Protein AF-A0A7V6T9X8-F1 (afdb_monomer)

Foldseek 3Di:
DVVVVVVVVVVVVVLVVVCVVQQDWDWDQDPPPGIDIGGPSCVVVVVVVVVVVVVVVVVVVVVVVVVVVVVVVVVVVVVVVVVVVVVVVVVVVVVVVVVVVVVVVVPDPPPPDD

Radius of gyration: 38.1 Å; Cα contacts (8 Å, |Δi|>4): 33; chains: 1; bounding box: 74×23×114 Å

Sequence (114 aa):
MQLYLIGGLIFSFLVAIFALWNSTEIIIRFPFLGEFTTSQALVIIGSATLGALITMIFSLIKNFKLNFQIKKQTKTIRDYEQIIDKMKKQIEEKEMEEKNSQTQSIEVPADPLQ

Solvent-accessible surface area (backbone atoms only — not comparable to full-atom values): 6464 Å² total; per-residue (Å²): 113,66,68,58,53,55,50,49,49,55,50,51,51,52,52,50,53,52,37,62,76,30,48,58,73,39,80,46,77,41,98,88,80,48,76,46,78,43,35,49,35,56,53,54,51,50,53,51,51,50,51,52,51,51,52,48,52,54,47,52,55,52,50,52,53,49,53,51,49,50,53,54,50,54,51,52,51,54,55,49,52,52,50,52,55,53,52,51,51,55,49,54,51,50,55,50,51,54,52,54,58,54,57,63,70,68,67,67,79,82,74,89,75,129

Structure (mmCIF, N/CA/C/O backbone):
data_AF-A0A7V6T9X8-F1
#
_entry.id   AF-A0A7V6T9X8-F1
#
loop_
_atom_site.group_PDB
_atom_site.id
_atom_site.type_symbol
_atom_site.label_atom_id
_atom_site.label_alt_id
_atom_site.label_comp_id
_atom_site.label_asym_id
_atom_site.label_entity_id
_atom_site.label_seq_id
_atom_site.pdbx_PDB_ins_code
_atom_site.Cartn_x
_atom_site.Cartn_y
_atom_site.Cartn_z
_atom_site.occupancy
_atom_site.B_iso_or_equiv
_atom_site.auth_seq_id
_atom_site.auth_comp_id
_atom_site.auth_asym_id
_atom_site.auth_atom_id
_atom_site.pdbx_PDB_model_num
ATOM 1 N N . MET A 1 1 ? 17.916 10.384 12.816 1.00 74.06 1 MET A N 1
ATOM 2 C CA . MET A 1 1 ? 17.385 11.190 11.691 1.00 74.06 1 MET A CA 1
ATOM 3 C C . MET A 1 1 ? 18.367 11.283 10.527 1.00 74.06 1 MET A C 1
ATOM 5 O O . MET A 1 1 ? 18.012 10.844 9.446 1.00 74.06 1 MET A O 1
ATOM 9 N N . GLN A 1 2 ? 19.606 11.748 10.726 1.00 89.12 2 GLN A N 1
ATOM 10 C CA . GLN A 1 2 ? 20.592 11.860 9.634 1.00 89.12 2 GLN A CA 1
ATOM 11 C C . GLN A 1 2 ? 20.951 10.512 8.985 1.00 89.12 2 GLN A C 1
ATOM 13 O O . GLN A 1 2 ? 20.959 10.423 7.768 1.00 89.12 2 GLN A O 1
ATOM 18 N N . LEU A 1 3 ? 21.130 9.435 9.759 1.00 93.19 3 LEU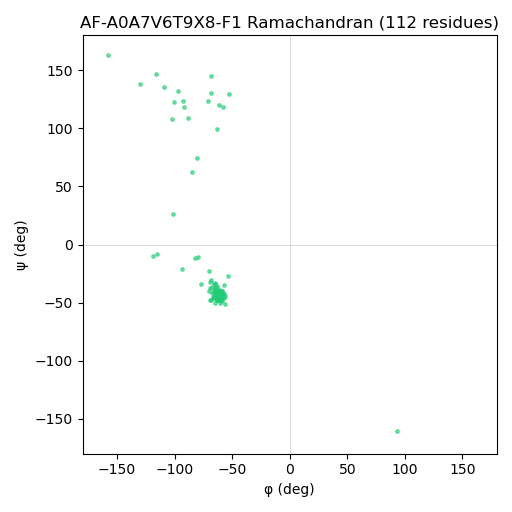 A N 1
ATOM 19 C CA . LEU A 1 3 ? 21.418 8.099 9.208 1.00 93.19 3 LEU A CA 1
ATOM 20 C C . LEU A 1 3 ? 20.359 7.594 8.212 1.00 93.19 3 LEU A C 1
ATOM 22 O O . LEU A 1 3 ? 20.714 6.957 7.228 1.00 93.19 3 LEU A O 1
ATOM 26 N N . TYR A 1 4 ? 19.080 7.923 8.423 1.00 94.12 4 TYR A N 1
ATOM 27 C CA . TYR A 1 4 ? 18.016 7.588 7.472 1.00 94.12 4 TYR A CA 1
ATOM 28 C C . TYR A 1 4 ? 18.136 8.393 6.175 1.00 94.12 4 TYR A C 1
ATOM 30 O O . TYR A 1 4 ? 17.903 7.846 5.103 1.00 94.12 4 TYR A O 1
ATOM 38 N N . LEU A 1 5 ? 18.539 9.667 6.258 1.00 94.94 5 LEU A N 1
ATOM 39 C CA . LEU A 1 5 ? 18.786 10.501 5.078 1.00 94.94 5 LEU A CA 1
ATOM 40 C C . LEU A 1 5 ? 20.008 10.019 4.294 1.00 94.94 5 LEU A C 1
ATOM 42 O O . LEU A 1 5 ? 19.909 9.839 3.085 1.00 94.94 5 LEU A O 1
ATOM 46 N N . ILE A 1 6 ? 21.132 9.757 4.971 1.00 96.50 6 ILE A N 1
ATOM 47 C CA . ILE A 1 6 ? 22.336 9.213 4.328 1.00 96.50 6 ILE A CA 1
ATOM 48 C C . ILE A 1 6 ? 22.027 7.844 3.703 1.00 96.50 6 ILE A C 1
ATOM 50 O O . ILE A 1 6 ? 22.341 7.620 2.536 1.00 96.50 6 ILE A O 1
ATOM 54 N N . GLY A 1 7 ? 21.367 6.945 4.439 1.00 96.69 7 GLY A N 1
ATOM 55 C CA . GLY A 1 7 ? 20.982 5.627 3.928 1.00 96.69 7 GLY A CA 1
ATOM 56 C C . GLY A 1 7 ? 20.023 5.713 2.738 1.00 96.69 7 GLY A C 1
ATOM 57 O O . GLY A 1 7 ? 20.217 5.021 1.742 1.00 96.69 7 GLY A O 1
ATOM 58 N N . GLY A 1 8 ? 19.037 6.611 2.801 1.00 95.88 8 GLY A N 1
ATOM 59 C CA . GLY A 1 8 ? 18.114 6.874 1.697 1.00 95.88 8 GLY A CA 1
ATOM 60 C C . GLY A 1 8 ? 18.812 7.436 0.458 1.00 95.88 8 GLY A C 1
ATOM 61 O O . GLY A 1 8 ? 18.480 7.041 -0.657 1.00 95.88 8 GLY A O 1
ATOM 62 N N . LEU A 1 9 ? 19.816 8.299 0.636 1.00 96.19 9 LEU A N 1
ATOM 63 C CA . LEU A 1 9 ? 20.604 8.845 -0.468 1.00 96.19 9 LEU A CA 1
ATOM 64 C C . LEU A 1 9 ? 21.445 7.761 -1.151 1.00 96.19 9 LEU A C 1
ATOM 66 O O . LEU A 1 9 ? 21.437 7.670 -2.377 1.00 96.19 9 LEU A O 1
ATOM 70 N N . ILE A 1 10 ? 22.110 6.907 -0.368 1.00 97.31 10 ILE A N 1
ATOM 71 C CA . ILE A 1 10 ? 22.863 5.757 -0.891 1.00 97.31 10 ILE A CA 1
ATOM 72 C C . ILE A 1 10 ? 21.922 4.823 -1.658 1.00 97.31 10 ILE A C 1
ATOM 74 O O . ILE A 1 10 ? 22.224 4.428 -2.781 1.00 97.31 10 ILE A O 1
ATOM 78 N N . PHE A 1 11 ? 20.755 4.510 -1.093 1.00 93.88 11 PHE A N 1
ATOM 79 C CA . PHE A 1 11 ? 19.767 3.662 -1.754 1.00 93.88 11 PHE A CA 1
ATOM 80 C C . PHE A 1 11 ? 19.253 4.276 -3.064 1.00 93.88 11 PHE A C 1
ATOM 82 O O . PHE A 1 11 ? 19.221 3.598 -4.088 1.00 93.88 11 PHE A O 1
ATOM 89 N N . SER A 1 12 ? 18.914 5.567 -3.064 1.00 93.94 12 SER A N 1
ATOM 90 C CA . SER A 1 12 ? 18.488 6.293 -4.267 1.00 93.94 12 SER A CA 1
ATOM 91 C C . SER A 1 12 ? 19.569 6.279 -5.355 1.00 93.94 12 SER A C 1
ATOM 93 O O . SER A 1 12 ? 19.277 6.027 -6.524 1.00 93.94 12 SER A O 1
ATOM 95 N N . PHE A 1 13 ? 20.836 6.454 -4.971 1.00 96.25 13 PHE A N 1
ATOM 96 C CA . PHE A 1 13 ? 21.968 6.362 -5.891 1.00 96.25 13 PHE A CA 1
ATOM 97 C C . PHE A 1 13 ? 22.103 4.961 -6.511 1.00 96.25 13 PHE A C 1
ATOM 99 O O . PHE A 1 13 ? 22.300 4.842 -7.720 1.00 96.25 13 PHE A O 1
ATOM 106 N N . LEU A 1 14 ? 21.916 3.894 -5.724 1.00 94.88 14 LEU A N 1
ATOM 107 C CA . LEU A 1 14 ? 21.896 2.519 -6.240 1.00 94.88 14 LEU A CA 1
ATOM 108 C C . LEU A 1 14 ? 20.741 2.285 -7.224 1.00 94.88 14 LEU A C 1
ATOM 110 O O . LEU A 1 14 ? 20.944 1.656 -8.261 1.00 94.88 14 LEU A O 1
ATOM 114 N N . VAL A 1 15 ? 19.550 2.822 -6.940 1.00 90.12 15 VAL A N 1
ATOM 115 C CA . VAL A 1 15 ? 18.400 2.755 -7.859 1.00 90.12 15 VAL A CA 1
ATOM 116 C C . VAL A 1 15 ? 18.698 3.493 -9.168 1.00 90.12 15 VAL A C 1
ATOM 118 O O . VAL A 1 15 ? 18.362 2.988 -10.239 1.00 90.12 15 VAL A O 1
ATOM 121 N N . ALA A 1 16 ? 19.369 4.646 -9.112 1.00 91.25 16 ALA A N 1
ATOM 122 C CA . ALA A 1 16 ? 19.772 5.388 -10.305 1.00 91.25 16 ALA A CA 1
ATOM 123 C C . ALA A 1 16 ? 20.784 4.607 -11.163 1.00 91.25 16 ALA A C 1
ATOM 125 O O . ALA A 1 16 ? 20.617 4.529 -12.381 1.00 91.25 16 ALA A O 1
ATOM 126 N N . ILE A 1 17 ? 21.788 3.970 -10.544 1.00 94.38 17 ILE A N 1
ATOM 127 C CA . ILE A 1 17 ? 22.733 3.086 -11.251 1.00 94.38 17 ILE A CA 1
ATOM 128 C C . ILE A 1 17 ? 21.992 1.904 -11.884 1.00 94.38 17 ILE A C 1
ATOM 130 O O . ILE A 1 17 ? 22.210 1.591 -13.054 1.00 94.38 17 ILE A O 1
ATOM 134 N N . PHE A 1 18 ? 21.081 1.273 -11.139 1.00 89.50 18 PHE A N 1
ATOM 135 C CA . PHE A 1 18 ? 20.258 0.180 -11.651 1.00 89.50 18 PHE A CA 1
ATOM 136 C C . PHE A 1 18 ? 19.441 0.611 -12.875 1.00 89.50 18 PHE A C 1
ATOM 138 O O . PHE A 1 18 ? 19.415 -0.107 -13.876 1.00 89.50 18 PHE A O 1
ATOM 145 N N . ALA A 1 19 ? 18.815 1.788 -12.827 1.00 88.19 19 ALA A N 1
ATOM 146 C CA . ALA A 1 19 ? 18.061 2.334 -13.949 1.00 88.19 19 ALA A CA 1
ATOM 147 C C . ALA A 1 19 ? 18.959 2.626 -15.160 1.00 88.19 19 ALA A C 1
ATOM 149 O O . ALA A 1 19 ? 18.563 2.338 -16.286 1.00 88.19 19 ALA A O 1
ATOM 150 N N . LEU A 1 20 ? 20.176 3.135 -14.935 1.00 90.31 20 LEU A N 1
ATOM 151 C CA . LEU A 1 20 ? 21.143 3.399 -15.999 1.00 90.31 20 LEU A CA 1
ATOM 152 C C . LEU A 1 20 ? 21.591 2.107 -16.697 1.00 90.31 20 LEU A C 1
ATOM 154 O O . LEU A 1 20 ? 21.605 2.052 -17.925 1.00 90.31 20 LEU A O 1
ATOM 158 N N . TRP A 1 21 ? 21.905 1.052 -15.941 1.00 90.88 21 TRP A N 1
ATOM 159 C CA . TRP A 1 21 ? 22.282 -0.248 -16.514 1.00 90.88 21 TRP A CA 1
ATOM 160 C C . TRP A 1 21 ? 21.129 -0.958 -17.223 1.00 90.88 21 TRP A C 1
ATOM 162 O O . TRP A 1 21 ? 21.357 -1.664 -18.197 1.00 90.88 21 TRP A O 1
ATOM 172 N N . ASN A 1 22 ? 19.893 -0.739 -16.776 1.00 90.31 22 ASN A N 1
ATOM 173 C CA . ASN A 1 22 ? 18.686 -1.310 -17.378 1.00 90.31 22 ASN A CA 1
ATOM 174 C C . ASN A 1 22 ? 17.947 -0.287 -18.264 1.00 90.31 22 ASN A C 1
ATOM 176 O O . ASN A 1 22 ? 16.728 -0.372 -18.442 1.00 90.31 22 ASN A O 1
ATOM 180 N N . SER A 1 23 ? 18.678 0.698 -18.800 1.00 89.25 23 SER A N 1
ATOM 181 C CA . SER A 1 23 ? 18.135 1.738 -19.683 1.00 89.25 23 SER A CA 1
ATOM 182 C C . SER A 1 23 ? 17.948 1.268 -21.125 1.00 89.25 23 SER A C 1
ATOM 184 O O . SER A 1 23 ? 17.287 1.959 -21.896 1.00 89.25 23 SER A O 1
ATOM 186 N N . THR A 1 24 ? 18.480 0.090 -21.477 1.00 92.06 24 THR A N 1
ATOM 187 C CA . THR A 1 24 ? 18.302 -0.526 -22.793 1.00 92.06 24 THR A CA 1
ATOM 188 C C . THR A 1 24 ? 16.824 -0.606 -23.153 1.00 92.06 24 THR A C 1
ATOM 190 O O . THR A 1 24 ? 15.996 -1.079 -22.368 1.00 92.06 24 THR A O 1
ATOM 193 N N . GLU A 1 25 ? 16.510 -0.130 -24.356 1.00 91.38 25 GLU A N 1
ATOM 194 C CA . GLU A 1 25 ? 15.168 -0.204 -24.907 1.00 91.38 25 GLU A CA 1
ATOM 195 C C . GLU A 1 25 ? 14.798 -1.654 -25.215 1.00 91.38 25 GLU A C 1
ATOM 197 O O . GLU A 1 25 ? 15.535 -2.391 -25.872 1.00 91.38 25 GLU A O 1
ATOM 202 N N . ILE A 1 26 ? 13.624 -2.051 -24.739 1.00 90.25 26 ILE A N 1
ATOM 203 C CA . ILE A 1 26 ? 12.986 -3.321 -25.043 1.00 90.25 26 ILE A CA 1
ATOM 204 C C . ILE A 1 26 ? 11.686 -3.063 -25.797 1.00 90.25 26 ILE A C 1
ATOM 206 O O . ILE A 1 26 ? 10.987 -2.077 -25.554 1.00 90.25 26 ILE A O 1
ATOM 210 N N . ILE A 1 27 ? 11.355 -3.976 -26.708 1.00 92.38 27 ILE A N 1
ATOM 211 C CA . ILE A 1 27 ? 10.089 -3.960 -27.439 1.00 92.38 27 ILE A CA 1
ATOM 212 C C . ILE A 1 27 ? 9.087 -4.809 -26.665 1.00 92.38 27 ILE A C 1
ATOM 214 O O . ILE A 1 27 ? 9.274 -6.018 -26.507 1.00 92.38 27 ILE A O 1
ATOM 218 N N . ILE A 1 28 ? 8.002 -4.190 -26.220 1.00 89.38 28 ILE A N 1
ATOM 219 C CA . ILE A 1 28 ? 6.877 -4.876 -25.594 1.00 89.38 28 ILE A CA 1
ATOM 220 C C . ILE A 1 28 ? 5.777 -5.028 -26.629 1.00 89.38 28 ILE A C 1
ATOM 222 O O . ILE A 1 28 ? 5.292 -4.044 -27.183 1.00 89.38 28 ILE A O 1
ATOM 226 N N . ARG A 1 29 ? 5.371 -6.272 -26.870 1.00 91.25 29 ARG A N 1
ATOM 227 C CA . ARG A 1 29 ? 4.310 -6.611 -27.819 1.00 91.25 29 ARG A CA 1
ATOM 228 C C . ARG A 1 29 ? 3.042 -6.912 -27.033 1.00 91.25 29 ARG A C 1
ATOM 230 O O . ARG A 1 29 ? 2.958 -7.947 -26.373 1.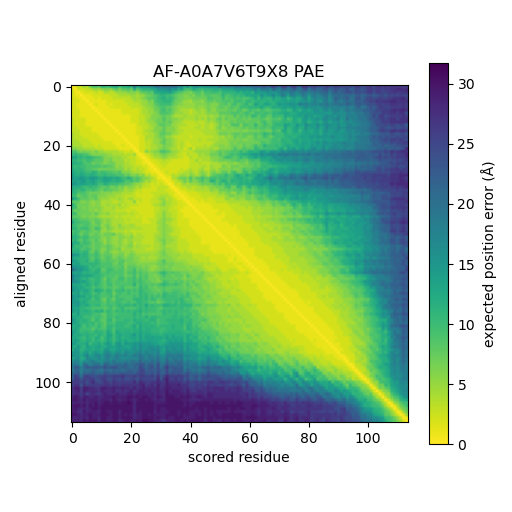00 91.25 29 ARG A O 1
ATOM 237 N N . PHE A 1 30 ? 2.065 -6.013 -27.086 1.00 88.88 30 PHE A N 1
ATOM 238 C CA . PHE A 1 30 ? 0.748 -6.250 -26.509 1.00 88.88 30 PHE A CA 1
ATOM 239 C C . PHE A 1 30 ? -0.180 -6.833 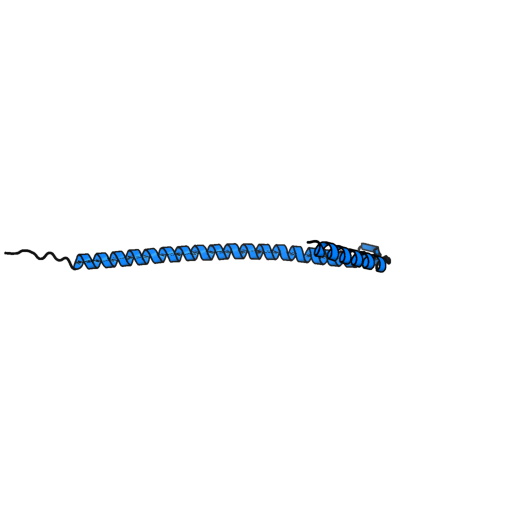-27.578 1.00 88.88 30 PHE A C 1
ATOM 241 O O . PHE A 1 30 ? -0.404 -6.169 -28.592 1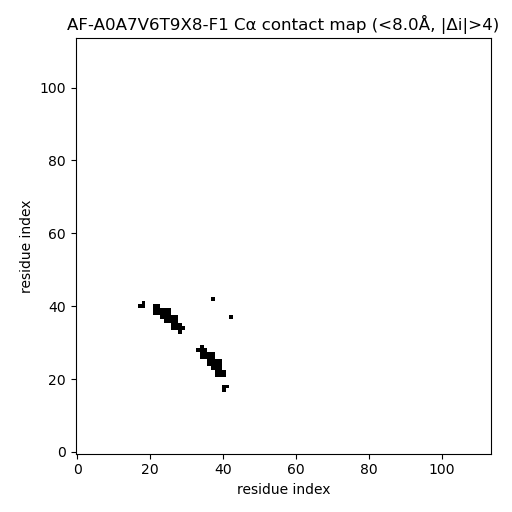.00 88.88 30 PHE A O 1
ATOM 248 N N . PRO A 1 31 ? -0.787 -8.014 -27.346 1.00 86.44 31 PRO A N 1
ATOM 249 C CA . PRO A 1 31 ? -1.608 -8.697 -28.349 1.00 86.44 31 PRO A CA 1
ATOM 250 C C . PRO A 1 31 ? -2.741 -7.855 -28.958 1.00 86.44 31 PRO A C 1
ATOM 252 O O . PRO A 1 31 ? -3.131 -8.101 -30.092 1.00 86.44 31 PRO A O 1
ATOM 255 N N . PHE A 1 32 ? -3.253 -6.859 -28.225 1.00 91.06 32 PHE A N 1
ATOM 256 C CA . PHE A 1 32 ? -4.386 -6.023 -28.645 1.00 91.06 32 PHE A CA 1
ATOM 257 C C . PHE A 1 32 ? -4.066 -4.525 -28.772 1.00 91.06 32 PHE A C 1
ATOM 259 O O . PHE A 1 32 ? -4.908 -3.773 -29.252 1.00 91.06 32 PHE A O 1
ATOM 266 N N . LEU A 1 33 ? -2.892 -4.073 -28.315 1.00 88.56 33 LEU A N 1
ATOM 267 C CA . LEU A 1 33 ? -2.527 -2.646 -28.264 1.00 88.56 33 LEU A CA 1
ATOM 268 C C . LEU A 1 33 ? -1.346 -2.294 -29.185 1.00 88.56 33 LEU A C 1
ATOM 270 O O . LEU A 1 33 ? -1.053 -1.115 -29.355 1.00 88.56 33 LEU A O 1
ATOM 274 N N . GLY A 1 34 ? -0.684 -3.289 -29.786 1.00 89.19 34 GLY A N 1
ATOM 275 C CA . GLY A 1 34 ? 0.475 -3.083 -30.656 1.00 89.19 34 GLY A CA 1
ATOM 276 C C . GLY A 1 34 ? 1.813 -3.169 -29.918 1.00 89.19 34 GLY A C 1
ATOM 277 O O . GLY A 1 34 ? 1.918 -3.776 -28.850 1.00 89.19 34 GLY A O 1
ATOM 278 N N . GLU A 1 35 ? 2.856 -2.604 -30.524 1.00 92.00 35 GLU A N 1
ATOM 279 C CA . GLU A 1 35 ? 4.239 -2.682 -30.041 1.00 92.00 35 GLU A CA 1
ATOM 280 C C . GLU A 1 35 ? 4.709 -1.336 -29.495 1.00 92.00 35 GLU A C 1
ATOM 282 O O . GLU A 1 35 ? 4.496 -0.301 -30.123 1.00 92.00 35 GLU A O 1
ATOM 287 N N . PHE A 1 36 ? 5.378 -1.358 -28.344 1.00 91.06 36 PHE A N 1
ATOM 288 C CA . PHE A 1 36 ? 5.911 -0.165 -27.689 1.00 91.06 36 PHE A CA 1
ATOM 289 C C . PHE A 1 36 ? 7.371 -0.385 -27.318 1.00 91.06 36 PHE A C 1
ATOM 291 O O . PHE A 1 36 ? 7.729 -1.447 -26.807 1.00 91.06 36 PHE A O 1
ATOM 298 N N . THR A 1 37 ? 8.203 0.626 -27.539 1.00 92.69 37 THR A N 1
ATOM 299 C CA . THR A 1 37 ? 9.588 0.650 -27.069 1.00 92.69 37 THR A CA 1
ATOM 300 C C . THR A 1 37 ? 9.675 1.431 -25.766 1.00 92.69 37 THR A C 1
ATOM 302 O O . THR A 1 37 ? 9.107 2.512 -25.621 1.00 92.69 37 THR A O 1
ATOM 305 N N . THR A 1 38 ? 10.354 0.863 -24.778 1.00 91.44 38 THR A N 1
ATOM 306 C CA . THR A 1 38 ? 10.608 1.518 -23.489 1.00 91.44 38 THR A CA 1
ATOM 307 C C . THR A 1 38 ? 11.823 0.888 -22.823 1.00 91.44 38 THR A C 1
ATOM 309 O O . THR A 1 38 ? 12.212 -0.221 -23.178 1.00 91.44 38 THR A O 1
ATOM 312 N N . SER A 1 39 ? 12.414 1.544 -21.825 1.00 92.44 39 SER A N 1
ATOM 313 C CA . SER A 1 39 ? 13.491 0.935 -21.043 1.00 92.44 39 SER A CA 1
ATOM 314 C C . SER A 1 39 ? 12.990 -0.227 -20.182 1.00 92.44 39 SER A C 1
ATOM 316 O O . SER A 1 39 ? 11.885 -0.189 -19.626 1.00 92.44 39 SER A O 1
ATOM 318 N N . GLN A 1 40 ? 13.831 -1.248 -20.022 1.00 89.81 40 GLN A N 1
ATOM 319 C CA . GLN A 1 40 ? 13.547 -2.394 -19.154 1.00 89.81 40 GLN A CA 1
ATOM 320 C C . GLN A 1 40 ? 13.308 -1.967 -17.696 1.00 89.81 40 GLN A C 1
ATOM 322 O O . GLN A 1 40 ? 12.391 -2.471 -17.040 1.00 89.81 40 GLN A O 1
ATOM 327 N N . ALA A 1 41 ? 14.092 -1.004 -17.199 1.00 91.00 41 ALA A N 1
ATOM 328 C CA . ALA A 1 41 ? 13.937 -0.462 -15.851 1.00 91.00 41 ALA A CA 1
ATOM 329 C C . ALA A 1 41 ? 12.525 0.091 -15.602 1.00 91.00 41 ALA A C 1
ATOM 331 O O . ALA A 1 41 ? 11.926 -0.200 -14.564 1.00 91.00 41 ALA A O 1
ATOM 332 N N . LEU A 1 42 ? 11.973 0.850 -16.558 1.00 90.69 42 LEU A N 1
ATOM 3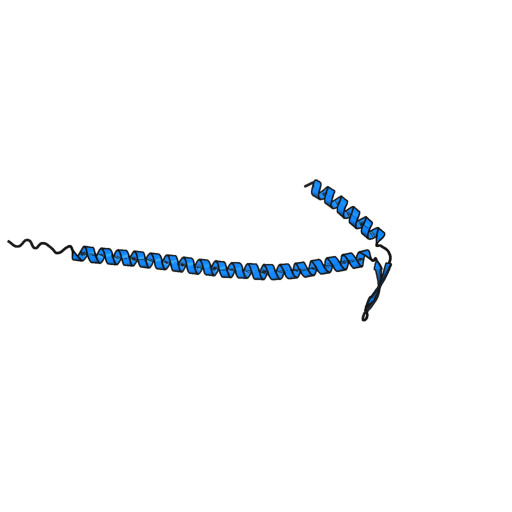33 C CA . LEU A 1 42 ? 10.660 1.477 -16.404 1.00 90.69 42 LEU A CA 1
ATOM 334 C C . LEU A 1 42 ? 9.542 0.434 -16.299 1.00 90.69 42 LEU A C 1
ATOM 336 O O . LEU A 1 42 ? 8.621 0.596 -15.501 1.00 90.69 42 LEU A O 1
ATOM 340 N N . VAL A 1 43 ? 9.651 -0.664 -17.045 1.00 90.12 43 VAL A N 1
ATOM 341 C CA . VAL A 1 43 ? 8.671 -1.759 -17.018 1.00 90.12 43 VAL A CA 1
ATOM 342 C C . VAL A 1 43 ? 8.679 -2.478 -15.677 1.00 90.12 43 VAL A C 1
ATOM 344 O O . VAL A 1 43 ? 7.615 -2.718 -15.103 1.00 90.12 43 VAL A O 1
ATOM 347 N N . ILE A 1 44 ? 9.867 -2.806 -15.161 1.00 90.44 44 ILE A N 1
ATOM 348 C CA . ILE A 1 44 ? 10.022 -3.518 -13.885 1.00 90.44 44 ILE A CA 1
ATOM 349 C C . ILE A 1 44 ? 9.516 -2.650 -12.733 1.00 90.44 44 ILE A C 1
ATOM 351 O O . ILE A 1 44 ? 8.685 -3.102 -11.943 1.00 90.44 44 ILE A O 1
ATOM 355 N N . ILE A 1 45 ? 9.978 -1.396 -12.661 1.00 90.25 45 ILE A N 1
ATOM 356 C CA . ILE A 1 45 ? 9.576 -0.461 -11.605 1.00 90.25 45 ILE A CA 1
ATOM 357 C C . ILE A 1 45 ? 8.078 -0.180 -11.706 1.00 90.25 45 ILE A C 1
ATOM 359 O O . ILE A 1 45 ? 7.372 -0.323 -10.713 1.00 90.25 45 ILE A O 1
ATOM 363 N N . GLY A 1 46 ? 7.567 0.130 -12.900 1.00 92.19 46 GLY A N 1
ATOM 364 C CA . GLY A 1 46 ? 6.145 0.389 -13.116 1.00 92.19 46 GLY A CA 1
ATOM 365 C C . GLY A 1 46 ? 5.263 -0.785 -12.692 1.00 92.19 46 GLY A C 1
ATOM 366 O O . GLY A 1 46 ? 4.299 -0.595 -11.951 1.00 92.19 46 GLY A O 1
ATOM 367 N N . SER A 1 47 ? 5.626 -2.011 -13.074 1.00 92.62 47 SER A N 1
ATOM 368 C CA . SER A 1 47 ? 4.878 -3.221 -12.700 1.00 92.62 47 SER A CA 1
ATOM 369 C C . SER A 1 47 ? 4.910 -3.475 -11.192 1.00 92.62 47 SER A C 1
ATOM 371 O O . SER A 1 47 ? 3.872 -3.757 -10.589 1.00 92.62 47 SER A O 1
ATOM 373 N N . ALA A 1 48 ? 6.079 -3.333 -10.560 1.00 93.75 48 ALA A N 1
ATOM 374 C CA . ALA A 1 48 ? 6.227 -3.498 -9.117 1.00 93.75 48 ALA A CA 1
ATOM 375 C C . ALA A 1 48 ? 5.440 -2.432 -8.337 1.00 93.75 48 ALA A C 1
ATOM 377 O O . ALA A 1 48 ? 4.735 -2.763 -7.382 1.00 93.75 48 ALA A O 1
ATOM 378 N N . THR A 1 49 ? 5.502 -1.167 -8.765 1.00 95.38 49 THR A N 1
ATOM 379 C CA . THR A 1 49 ? 4.752 -0.062 -8.155 1.00 95.38 49 THR A CA 1
ATOM 380 C C . THR A 1 49 ? 3.248 -0.259 -8.305 1.00 95.38 49 THR A C 1
ATOM 382 O O . THR A 1 49 ? 2.522 -0.081 -7.329 1.00 95.38 49 THR A O 1
ATOM 385 N N . LEU A 1 50 ? 2.766 -0.681 -9.478 1.00 96.75 50 LEU A N 1
ATOM 386 C CA . LEU A 1 50 ? 1.351 -1.004 -9.675 1.00 96.75 50 LEU A CA 1
ATOM 387 C C . LEU A 1 50 ? 0.910 -2.163 -8.773 1.00 96.75 50 LEU A C 1
ATOM 389 O O . LEU A 1 50 ? -0.122 -2.061 -8.110 1.00 96.75 50 LEU A O 1
ATOM 393 N N . GLY A 1 51 ? 1.710 -3.228 -8.668 1.00 95.75 51 GLY A N 1
ATOM 394 C CA . GLY A 1 51 ? 1.446 -4.331 -7.740 1.00 95.75 51 GLY A CA 1
ATOM 395 C C . GLY A 1 51 ? 1.384 -3.874 -6.275 1.00 95.75 51 GLY A C 1
ATOM 396 O O . GLY A 1 51 ? 0.453 -4.223 -5.543 1.00 95.75 51 GLY A O 1
ATOM 397 N N . ALA A 1 52 ? 2.326 -3.031 -5.847 1.00 97.00 52 ALA A N 1
ATOM 398 C CA . ALA A 1 52 ? 2.331 -2.449 -4.507 1.00 97.00 52 ALA A CA 1
ATOM 399 C C . ALA A 1 52 ? 1.104 -1.550 -4.262 1.00 97.00 52 ALA A C 1
ATOM 401 O O . ALA A 1 52 ? 0.479 -1.631 -3.207 1.00 97.00 52 ALA A O 1
ATOM 402 N N . LEU A 1 53 ? 0.700 -0.748 -5.249 1.00 97.94 53 LEU A N 1
ATOM 403 C CA . LEU A 1 53 ? -0.483 0.105 -5.150 1.00 97.94 53 LEU A CA 1
ATOM 404 C C . LEU A 1 53 ? -1.767 -0.724 -5.012 1.00 97.94 53 LEU A C 1
ATOM 406 O O . LEU A 1 53 ? -2.602 -0.442 -4.153 1.00 97.94 53 LEU A O 1
ATOM 410 N N . ILE A 1 54 ? -1.901 -1.789 -5.804 1.00 97.25 54 ILE A N 1
ATOM 411 C CA . ILE A 1 54 ? -3.036 -2.714 -5.718 1.00 97.25 54 ILE A CA 1
ATOM 412 C C . ILE A 1 54 ? -3.089 -3.354 -4.325 1.00 97.25 54 ILE A C 1
ATOM 414 O O . ILE A 1 54 ? -4.128 -3.311 -3.662 1.00 97.25 54 ILE A O 1
ATOM 418 N N . THR A 1 55 ? -1.973 -3.902 -3.835 1.00 96.88 55 THR A N 1
ATOM 419 C CA . THR A 1 55 ? -1.926 -4.528 -2.499 1.00 96.88 55 THR A CA 1
ATOM 420 C C . THR A 1 55 ? -2.205 -3.528 -1.373 1.00 96.88 55 THR A C 1
ATOM 422 O O . THR A 1 55 ? -2.898 -3.872 -0.411 1.00 96.88 55 THR A O 1
ATOM 425 N N . MET A 1 56 ? -1.762 -2.275 -1.510 1.00 96.94 56 MET A N 1
ATOM 426 C CA . MET A 1 56 ? -2.099 -1.189 -0.589 1.00 96.94 56 MET A CA 1
ATOM 427 C C . MET A 1 56 ? -3.612 -0.938 -0.543 1.00 96.94 56 MET A C 1
ATOM 429 O O . MET A 1 56 ? -4.180 -0.866 0.548 1.00 96.94 56 MET A O 1
ATOM 433 N N . ILE A 1 57 ? -4.288 -0.872 -1.694 1.00 97.12 57 ILE A N 1
ATOM 434 C CA . ILE A 1 57 ? -5.749 -0.692 -1.758 1.00 97.12 57 ILE A CA 1
ATOM 435 C C . ILE A 1 57 ? -6.472 -1.864 -1.079 1.00 97.12 57 ILE A C 1
ATOM 437 O O . ILE A 1 57 ? -7.346 -1.645 -0.236 1.00 97.12 57 ILE A O 1
ATOM 441 N N . PHE A 1 58 ? -6.077 -3.107 -1.369 1.00 95.81 58 PHE A N 1
ATOM 442 C CA . PHE A 1 58 ? -6.637 -4.284 -0.692 1.00 95.81 58 PHE A CA 1
ATOM 443 C C . PHE A 1 58 ? -6.424 -4.238 0.826 1.00 95.81 58 PHE A C 1
ATOM 445 O O . PHE A 1 58 ? -7.331 -4.570 1.597 1.00 95.81 58 PHE A O 1
ATOM 452 N N . SER A 1 59 ? -5.250 -3.785 1.268 1.00 96.06 59 SER A N 1
ATOM 453 C CA . SER A 1 59 ? -4.951 -3.589 2.685 1.00 96.06 59 SER A CA 1
ATOM 454 C C . SER A 1 59 ? -5.882 -2.551 3.315 1.00 96.06 59 SER A C 1
ATOM 456 O O . SER A 1 59 ? -6.448 -2.810 4.377 1.00 96.06 59 SER A O 1
ATOM 458 N N . LEU A 1 60 ? -6.126 -1.409 2.663 1.00 96.25 60 LEU A N 1
ATOM 459 C CA . LEU A 1 60 ? -7.045 -0.380 3.167 1.00 96.25 60 LEU A CA 1
ATOM 460 C C . LEU A 1 60 ? -8.470 -0.919 3.350 1.00 96.25 60 LEU A C 1
ATOM 462 O O . LEU A 1 60 ? -9.071 -0.721 4.408 1.00 96.25 60 LEU A O 1
ATOM 466 N N . ILE A 1 61 ? -8.984 -1.669 2.371 1.00 95.88 61 ILE A N 1
ATOM 467 C CA . ILE A 1 61 ? -10.316 -2.291 2.450 1.00 95.88 61 ILE A CA 1
ATOM 468 C C . ILE A 1 61 ? -10.384 -3.277 3.627 1.00 95.88 61 ILE A C 1
ATOM 470 O O . ILE A 1 61 ? -11.329 -3.248 4.423 1.00 95.88 61 ILE A O 1
ATOM 474 N N . LYS A 1 62 ? -9.361 -4.128 3.783 1.00 95.81 62 LYS A N 1
ATOM 475 C CA . LYS A 1 62 ? -9.265 -5.075 4.904 1.00 95.81 62 LYS A CA 1
ATOM 476 C C . LYS A 1 62 ? -9.252 -4.346 6.249 1.00 95.81 62 LYS A C 1
ATOM 478 O O . LYS A 1 62 ? -10.001 -4.724 7.150 1.00 95.81 62 LYS A O 1
ATOM 483 N N . ASN A 1 63 ? -8.436 -3.303 6.379 1.00 95.88 63 ASN A N 1
ATOM 484 C CA . ASN A 1 63 ? -8.336 -2.506 7.600 1.00 95.88 63 ASN A CA 1
ATOM 485 C C . ASN A 1 63 ? -9.669 -1.837 7.946 1.00 95.88 63 ASN A C 1
ATOM 487 O O . ASN A 1 63 ? -10.080 -1.853 9.105 1.00 95.88 63 ASN A O 1
ATOM 491 N N . PHE A 1 64 ? -10.400 -1.329 6.952 1.00 96.44 64 PHE A N 1
ATOM 492 C CA . PHE A 1 64 ? -11.728 -0.763 7.177 1.00 96.44 64 PHE A CA 1
ATOM 493 C C . PHE A 1 64 ? -12.712 -1.802 7.739 1.00 96.44 64 PHE A C 1
ATOM 495 O O . PHE A 1 64 ? -13.367 -1.551 8.754 1.00 96.44 64 PHE A O 1
ATOM 502 N N . LYS A 1 65 ? -12.767 -3.003 7.145 1.00 95.31 65 LYS A N 1
ATOM 503 C CA . LYS A 1 65 ? -13.620 -4.100 7.637 1.00 95.31 65 LYS A CA 1
ATOM 504 C C . LYS A 1 65 ? -13.225 -4.550 9.047 1.00 95.31 65 LYS A C 1
ATOM 506 O O . LYS A 1 65 ? -14.100 -4.840 9.863 1.00 95.31 65 LYS A O 1
ATOM 511 N N . LEU A 1 66 ? -11.929 -4.622 9.345 1.00 96.50 66 LEU A N 1
ATOM 512 C CA . LEU A 1 66 ? -11.436 -4.950 10.686 1.00 96.50 66 LEU A CA 1
ATOM 513 C C . LEU A 1 66 ? -11.860 -3.890 11.706 1.00 96.50 66 LEU A C 1
ATOM 515 O O . LEU A 1 66 ? -12.453 -4.237 12.723 1.00 96.50 66 LEU A O 1
ATOM 519 N N . ASN A 1 67 ? -11.670 -2.609 11.395 1.00 96.25 67 ASN A N 1
ATOM 520 C CA . ASN A 1 67 ? -12.079 -1.507 12.268 1.00 96.25 67 ASN A CA 1
ATOM 521 C C . ASN A 1 67 ? -13.589 -1.504 12.533 1.00 96.25 67 ASN A C 1
ATOM 523 O O . ASN A 1 67 ? -14.022 -1.257 13.660 1.00 96.25 67 ASN A O 1
ATOM 527 N N . PHE A 1 68 ? -14.404 -1.809 11.521 1.00 96.94 68 PHE A N 1
ATOM 528 C CA . PHE A 1 68 ? -15.849 -1.924 11.702 1.00 96.94 68 PHE A CA 1
ATOM 529 C C . PHE A 1 68 ? -16.229 -3.089 12.628 1.00 96.94 68 PHE A C 1
ATOM 531 O O . PHE A 1 68 ? -17.067 -2.928 13.516 1.00 96.94 68 PHE A O 1
ATOM 538 N N . GLN A 1 69 ? -15.587 -4.249 12.462 1.00 96.94 69 GLN A N 1
ATOM 539 C CA . GLN A 1 69 ? -15.807 -5.405 13.334 1.00 96.94 69 GLN A CA 1
ATOM 540 C C . GLN A 1 69 ? -15.393 -5.118 14.777 1.00 96.94 69 GLN A C 1
ATOM 542 O O . GLN A 1 69 ? -16.175 -5.414 15.678 1.00 96.94 69 GLN A O 1
ATOM 547 N N . ILE A 1 70 ? -14.242 -4.468 14.988 1.00 97.69 70 ILE A N 1
ATOM 548 C CA . ILE A 1 70 ? -13.792 -4.039 16.318 1.00 97.69 70 ILE A CA 1
ATOM 549 C C . ILE A 1 70 ? -14.858 -3.151 16.959 1.00 97.69 70 ILE A C 1
ATOM 551 O O . ILE A 1 70 ? -15.326 -3.458 18.049 1.00 97.69 70 ILE A O 1
ATOM 555 N N . LYS A 1 71 ? -15.341 -2.115 16.258 1.00 96.81 71 LYS A N 1
ATOM 556 C CA . LYS A 1 71 ? -16.400 -1.236 16.788 1.00 96.81 71 LYS A CA 1
ATOM 557 C C . LYS A 1 71 ? -17.672 -2.003 17.162 1.00 96.81 71 LYS A C 1
ATOM 559 O O . LYS A 1 71 ? -18.254 -1.742 18.215 1.00 96.81 71 LYS A O 1
ATOM 564 N N . LYS A 1 72 ? -18.104 -2.955 16.327 1.00 97.06 72 LYS A N 1
ATOM 565 C CA . LYS A 1 72 ? -19.284 -3.791 16.604 1.00 97.06 72 LYS A CA 1
ATOM 566 C C . LYS A 1 72 ? -19.079 -4.662 17.847 1.00 97.06 72 LYS A C 1
ATOM 568 O O . LYS A 1 72 ? -19.970 -4.738 18.694 1.00 97.06 72 LYS A O 1
ATOM 573 N N . GLN A 1 73 ? -17.920 -5.304 17.957 1.00 96.94 73 GLN A N 1
ATOM 574 C CA . GLN A 1 73 ? -17.568 -6.148 19.097 1.00 96.94 73 GLN A CA 1
ATOM 575 C C . GLN A 1 73 ? -17.467 -5.324 20.384 1.00 96.94 73 GLN A C 1
ATOM 577 O O . GLN A 1 73 ? -18.091 -5.688 21.374 1.00 96.94 73 GLN A O 1
ATOM 582 N N . THR A 1 74 ? -16.800 -4.167 20.356 1.00 97.44 74 THR A N 1
ATOM 583 C CA . THR A 1 74 ? -16.716 -3.247 21.502 1.00 97.44 74 THR A CA 1
ATOM 584 C C . THR A 1 74 ? -18.095 -2.785 21.966 1.00 97.44 74 THR A C 1
ATOM 586 O O . THR A 1 74 ? -18.361 -2.779 23.165 1.00 97.44 74 THR A O 1
ATOM 589 N N . LYS A 1 75 ? -19.006 -2.447 21.040 1.00 96.81 75 LYS A N 1
ATOM 590 C CA . LYS A 1 75 ? -20.389 -2.104 21.408 1.00 96.81 75 LYS A CA 1
ATOM 591 C C . LYS A 1 75 ? -21.090 -3.273 22.102 1.00 96.81 75 LYS A C 1
ATOM 593 O O . LYS A 1 75 ? -21.738 -3.072 23.117 1.00 96.81 75 LYS A O 1
ATOM 598 N N . THR A 1 76 ? -20.930 -4.481 21.568 1.00 96.94 76 THR A N 1
ATOM 599 C CA . THR A 1 76 ? -21.539 -5.696 22.128 1.00 96.94 76 THR A CA 1
ATOM 600 C C . THR A 1 76 ? -21.029 -5.972 23.545 1.00 96.94 76 THR A C 1
ATOM 602 O O . THR A 1 76 ? -21.824 -6.266 24.429 1.00 96.94 76 THR A O 1
ATOM 605 N N . ILE A 1 77 ? -19.720 -5.819 23.779 1.00 97.56 77 ILE A N 1
ATOM 606 C CA . ILE A 1 77 ? -19.116 -5.945 25.114 1.00 97.56 77 ILE A CA 1
ATOM 607 C C . ILE A 1 77 ? -19.741 -4.933 26.076 1.00 97.56 77 ILE A C 1
ATOM 609 O O . ILE A 1 77 ? -20.211 -5.324 27.139 1.00 97.56 77 ILE A O 1
ATOM 613 N N . ARG A 1 78 ? -19.833 -3.660 25.673 1.00 97.06 78 ARG A N 1
ATOM 614 C CA . ARG A 1 78 ? -20.431 -2.610 26.507 1.00 97.06 78 ARG A CA 1
ATOM 615 C C . ARG A 1 78 ? -21.894 -2.896 26.850 1.00 97.06 78 ARG A C 1
ATOM 617 O O . ARG A 1 78 ? -22.313 -2.686 27.983 1.00 97.06 78 ARG A O 1
ATOM 624 N N . ASP A 1 79 ? -22.667 -3.370 25.875 1.00 97.00 79 ASP A N 1
ATOM 625 C CA . ASP A 1 79 ? -24.074 -3.719 26.076 1.00 97.00 79 ASP A CA 1
ATOM 626 C C . ASP A 1 79 ? -24.196 -4.882 27.094 1.00 97.00 79 ASP A C 1
ATOM 628 O O . ASP A 1 79 ? -25.033 -4.826 27.996 1.00 97.00 79 ASP A O 1
ATOM 632 N N . TYR A 1 80 ? -23.319 -5.895 27.029 1.00 97.19 80 TYR A N 1
ATOM 633 C CA . TYR A 1 80 ? -23.280 -6.979 28.022 1.00 97.19 80 TYR A CA 1
ATOM 634 C C . TYR A 1 80 ? -22.828 -6.521 29.413 1.00 97.19 80 TYR A C 1
ATOM 636 O O . TYR A 1 80 ? -23.434 -6.930 30.403 1.00 97.19 80 TYR A O 1
ATOM 644 N N . GLU A 1 81 ? -21.817 -5.657 29.510 1.00 96.94 81 GLU A N 1
ATOM 645 C CA . GLU A 1 81 ? -21.372 -5.078 30.785 1.00 96.94 81 GLU A CA 1
ATOM 646 C C . GLU A 1 81 ? -22.512 -4.323 31.487 1.00 96.94 81 GLU A C 1
ATOM 648 O O . GLU A 1 81 ? -22.717 -4.492 32.688 1.00 96.94 81 GLU A O 1
ATOM 653 N N . GLN A 1 82 ? -23.316 -3.562 30.734 1.00 96.19 82 GLN A N 1
ATOM 654 C CA . GLN A 1 82 ? -24.492 -2.869 31.270 1.00 96.19 82 GLN A CA 1
ATOM 655 C C . GLN A 1 82 ? -25.578 -3.829 31.771 1.00 96.19 82 GLN A C 1
ATOM 657 O O . GLN A 1 82 ? -26.205 -3.565 32.798 1.00 96.19 82 GLN A O 1
ATOM 662 N N . ILE A 1 83 ? -25.809 -4.942 31.067 1.00 96.25 83 ILE A N 1
ATOM 663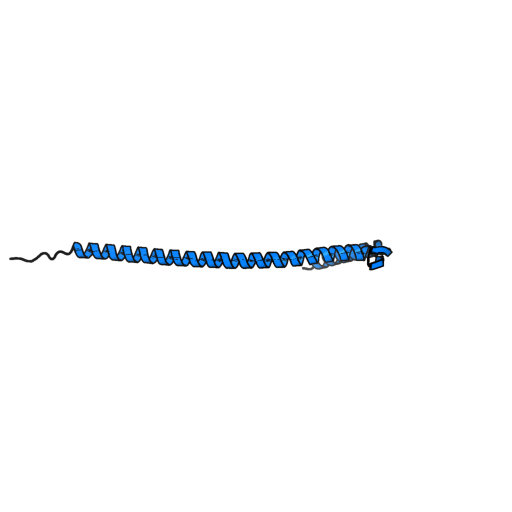 C CA . ILE A 1 83 ? -26.765 -5.968 31.507 1.00 96.25 83 ILE A CA 1
ATOM 664 C C . ILE A 1 83 ? -26.291 -6.608 32.815 1.00 96.25 83 ILE A C 1
ATOM 666 O O . ILE A 1 83 ? -27.093 -6.758 33.737 1.00 96.25 83 ILE A O 1
ATOM 670 N N . ILE A 1 84 ? -25.001 -6.937 32.914 1.00 96.44 84 ILE A N 1
ATOM 671 C CA . ILE A 1 84 ? -24.408 -7.513 34.127 1.00 96.44 84 ILE A CA 1
ATOM 672 C C . ILE A 1 84 ? -24.543 -6.542 35.306 1.00 96.44 84 ILE A C 1
ATOM 674 O O . ILE A 1 84 ? -24.974 -6.961 36.378 1.00 96.44 84 ILE A O 1
ATOM 678 N N . ASP A 1 85 ? -24.229 -5.256 35.117 1.00 96.06 85 ASP A N 1
ATOM 679 C CA . ASP A 1 85 ? -24.362 -4.239 36.172 1.00 96.06 85 ASP A CA 1
ATOM 680 C C . ASP A 1 85 ? -25.817 -4.097 36.646 1.00 96.06 85 ASP A C 1
ATOM 682 O O . ASP A 1 85 ? -26.097 -4.075 37.845 1.00 96.06 85 ASP A O 1
ATOM 686 N N . LYS A 1 86 ? -26.771 -4.086 35.707 1.00 95.56 86 LYS A N 1
ATOM 687 C CA . LYS A 1 86 ? -28.200 -4.026 36.034 1.00 95.56 86 LYS A CA 1
ATOM 688 C C . LYS A 1 86 ? -28.670 -5.265 36.799 1.00 95.56 86 LYS A C 1
ATOM 690 O O . LYS A 1 86 ? -29.410 -5.125 37.768 1.00 95.56 86 LYS A O 1
ATOM 695 N N . MET A 1 87 ? -28.256 -6.461 36.381 1.00 93.31 87 MET A N 1
ATOM 696 C CA . MET A 1 87 ? -28.613 -7.704 37.071 1.00 93.31 87 MET A CA 1
ATOM 697 C C . MET A 1 87 ? -28.027 -7.758 38.483 1.00 93.31 87 MET A C 1
ATOM 699 O O . MET A 1 87 ? -28.732 -8.164 39.400 1.00 93.31 87 MET A O 1
ATOM 703 N N . LYS A 1 88 ? -26.782 -7.304 38.680 1.00 93.94 88 LYS A N 1
ATOM 704 C CA . LYS A 1 88 ? -26.173 -7.218 40.016 1.00 93.94 88 LYS A CA 1
ATOM 705 C C . LYS A 1 88 ? -26.966 -6.306 40.949 1.00 93.94 88 LYS A C 1
ATOM 707 O O . LYS A 1 88 ? -27.295 -6.732 42.047 1.00 93.94 88 LYS A O 1
ATOM 712 N N . LYS A 1 89 ? -27.358 -5.115 40.481 1.00 92.94 89 LYS A N 1
ATOM 713 C CA . LYS A 1 89 ? -28.204 -4.197 41.265 1.00 92.94 89 LYS A CA 1
ATOM 714 C C . LYS A 1 89 ? -29.549 -4.816 41.633 1.00 92.94 89 LYS A C 1
ATOM 716 O O . LYS A 1 89 ? -29.968 -4.713 42.773 1.00 92.94 89 LYS A O 1
ATOM 721 N N . GLN A 1 90 ? -30.193 -5.516 40.697 1.00 92.06 90 GLN A N 1
ATOM 722 C CA . GLN A 1 90 ? -31.460 -6.204 40.973 1.00 92.06 90 GLN A CA 1
ATOM 723 C C . GLN A 1 90 ? -31.317 -7.340 41.994 1.00 92.06 90 GLN A C 1
ATOM 725 O O . GLN A 1 90 ? -32.261 -7.610 42.730 1.00 92.06 90 GLN A O 1
ATOM 730 N N . ILE A 1 91 ? -30.173 -8.030 42.023 1.00 91.88 91 ILE A N 1
ATOM 731 C CA . ILE A 1 91 ? -29.883 -9.046 43.042 1.00 91.88 91 ILE A CA 1
ATOM 732 C C . ILE A 1 91 ? -29.684 -8.372 44.404 1.00 91.88 91 ILE A C 1
ATOM 734 O O . ILE A 1 91 ? -30.332 -8.776 45.361 1.00 91.88 91 ILE A O 1
ATOM 738 N N . GLU A 1 92 ? -28.881 -7.306 44.478 1.00 89.38 92 GLU A N 1
ATOM 739 C CA . GLU A 1 92 ? -28.659 -6.548 45.721 1.00 89.38 92 GLU A CA 1
ATOM 740 C C . GLU A 1 92 ? -29.956 -5.940 46.285 1.00 89.38 92 GLU A C 1
ATOM 742 O O . GLU A 1 92 ? -30.195 -6.005 47.490 1.00 89.38 92 GLU A O 1
ATOM 747 N N . GLU A 1 93 ? -30.817 -5.382 45.427 1.00 87.31 93 GLU A N 1
ATOM 748 C CA . GLU A 1 93 ? -32.135 -4.858 45.812 1.00 87.31 93 GLU A CA 1
ATOM 749 C C . GLU A 1 93 ? -33.023 -5.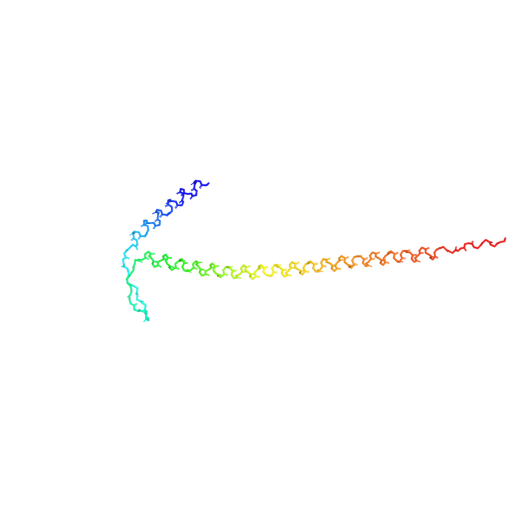963 46.405 1.00 87.31 93 GLU A C 1
ATOM 751 O O . GLU A 1 93 ? -33.582 -5.786 47.488 1.00 87.31 93 GLU A O 1
ATOM 756 N N . LYS A 1 94 ? -33.094 -7.132 45.756 1.00 84.62 94 LYS A N 1
ATOM 757 C CA . LYS A 1 94 ? -33.878 -8.276 46.251 1.00 84.62 94 LYS A CA 1
ATOM 758 C C . LYS A 1 94 ? -33.333 -8.854 47.556 1.00 84.62 94 LYS A C 1
ATOM 760 O O . LYS A 1 9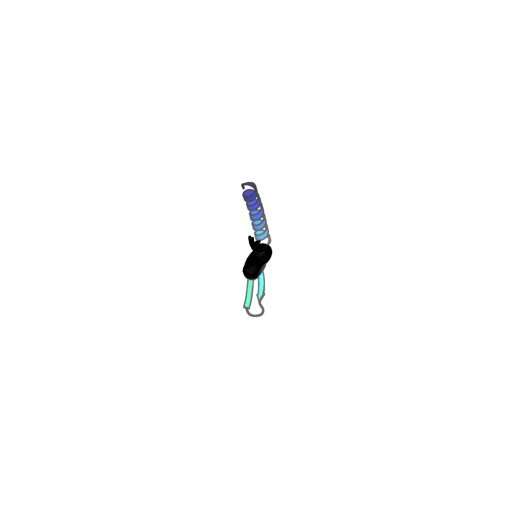4 ? -34.112 -9.177 48.446 1.00 84.62 94 LYS A O 1
ATOM 765 N N . GLU A 1 95 ? -32.014 -8.957 47.701 1.00 83.06 95 GLU A N 1
ATOM 766 C CA . GLU A 1 95 ? -31.381 -9.419 48.943 1.00 83.06 95 GLU A CA 1
ATOM 767 C C . GLU A 1 95 ? -31.641 -8.451 50.113 1.00 83.06 95 GLU A C 1
ATOM 769 O O . GLU A 1 95 ? -31.813 -8.886 51.257 1.00 83.06 95 GLU A O 1
ATOM 774 N N . MET A 1 96 ? -31.714 -7.140 49.847 1.00 74.88 96 MET A N 1
ATOM 775 C CA . MET A 1 96 ? -32.117 -6.141 50.845 1.00 74.88 96 MET A CA 1
ATOM 776 C C . MET A 1 96 ? -33.607 -6.231 51.207 1.00 74.88 96 MET A C 1
ATOM 778 O O . MET A 1 96 ? -33.948 -6.128 52.389 1.00 74.88 96 MET A O 1
ATOM 782 N N . GLU A 1 97 ? -34.491 -6.461 50.233 1.00 73.62 97 GLU A N 1
ATOM 783 C CA . GLU A 1 97 ? -35.927 -6.676 50.470 1.00 73.62 97 GLU A CA 1
ATOM 784 C C . GLU A 1 97 ? -36.200 -7.949 51.294 1.00 73.62 97 GLU A C 1
ATOM 786 O O . GLU A 1 97 ? -37.003 -7.922 52.234 1.00 73.62 97 GLU A O 1
ATOM 791 N N . GLU A 1 98 ? -35.492 -9.048 51.016 1.00 70.94 98 GLU A N 1
ATOM 792 C CA . GLU A 1 98 ? -35.592 -10.294 51.790 1.00 70.94 98 GLU A CA 1
ATOM 793 C C . GLU A 1 98 ? -35.080 -10.128 53.230 1.00 70.94 98 GLU A C 1
ATOM 795 O O . GLU A 1 98 ? -35.726 -10.603 54.171 1.00 70.94 98 GLU A O 1
ATOM 800 N N . LYS A 1 99 ? -33.975 -9.395 53.437 1.00 67.31 99 LYS A N 1
ATOM 801 C CA . LYS A 1 99 ? -33.472 -9.074 54.786 1.00 67.31 99 LYS A CA 1
ATOM 802 C C . LYS A 1 99 ? -34.459 -8.236 55.595 1.00 67.31 99 LYS A C 1
ATOM 804 O O . LYS A 1 99 ? -34.716 -8.562 56.753 1.00 67.31 99 LYS A O 1
ATOM 809 N N . ASN A 1 100 ? -35.042 -7.199 54.994 1.00 64.25 100 ASN A N 1
ATOM 810 C CA . ASN A 1 100 ? -36.020 -6.346 55.677 1.00 64.25 100 ASN A CA 1
ATOM 811 C C . ASN A 1 100 ? -37.317 -7.095 56.023 1.00 64.25 100 ASN A C 1
ATOM 813 O O . ASN A 1 100 ? -37.896 -6.860 57.085 1.00 64.25 100 ASN A O 1
ATOM 817 N N . SER A 1 101 ? -37.739 -8.039 55.177 1.00 61.06 101 SER A N 1
ATOM 818 C CA . SER A 1 101 ? -38.934 -8.860 55.417 1.00 61.06 101 SER A CA 1
ATOM 819 C C . SER A 1 101 ? -38.753 -9.851 56.578 1.00 61.06 101 SER A C 1
ATOM 821 O O . SER A 1 101 ? -39.701 -10.117 57.314 1.00 61.06 101 SER A O 1
ATOM 823 N N . GLN A 1 102 ? -37.535 -10.360 56.801 1.00 56.28 102 GLN A N 1
ATOM 824 C CA . GLN A 1 102 ? -37.232 -11.240 57.940 1.00 56.28 102 GLN A CA 1
ATOM 825 C C . GLN A 1 102 ? -37.097 -10.476 59.269 1.00 56.28 102 GLN A C 1
ATOM 827 O O . GLN A 1 102 ? -37.512 -10.986 60.311 1.00 56.28 102 GLN A O 1
ATOM 832 N N . THR A 1 103 ? -36.579 -9.241 59.258 1.00 52.62 103 THR A N 1
ATOM 833 C CA . THR A 1 103 ? -36.472 -8.408 60.473 1.00 52.62 103 THR A CA 1
ATOM 834 C C . THR A 1 103 ? -37.844 -7.980 61.013 1.00 52.62 103 THR A C 1
ATOM 836 O O . THR A 1 103 ? -38.046 -8.015 62.223 1.00 52.62 103 THR A O 1
ATOM 839 N N . GLN A 1 104 ? -38.823 -7.691 60.146 1.00 52.12 104 GLN A N 1
ATOM 840 C CA . GLN A 1 104 ? -40.193 -7.356 60.573 1.00 52.12 104 GLN A CA 1
ATOM 841 C C . GLN A 1 104 ? -40.982 -8.543 61.157 1.00 52.12 104 GLN A C 1
ATOM 843 O O . GLN A 1 104 ? -41.906 -8.330 61.934 1.00 52.12 104 GLN A O 1
ATOM 848 N N . SER A 1 105 ? -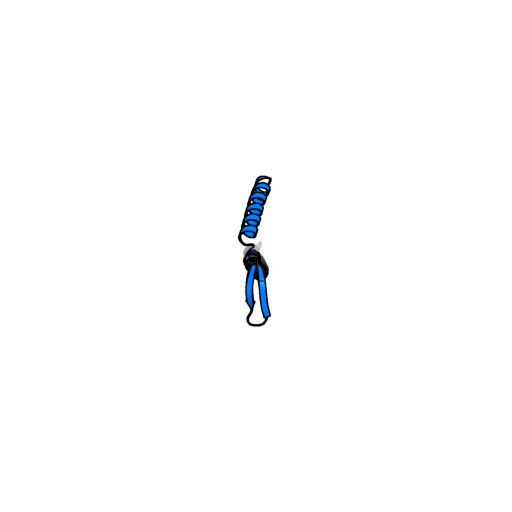40.620 -9.791 60.841 1.00 53.66 105 SER A N 1
ATOM 849 C CA . SER A 1 105 ? -41.285 -10.981 61.403 1.00 53.66 105 SER A CA 1
ATOM 850 C C . SER A 1 105 ? -40.792 -11.407 62.797 1.00 53.66 105 SER A C 1
ATOM 852 O O . SER A 1 105 ? -41.439 -12.239 63.430 1.00 53.66 105 SER A O 1
ATOM 854 N N . ILE A 1 106 ? -39.673 -10.857 63.291 1.00 54.38 106 ILE A N 1
ATOM 855 C CA . ILE A 1 106 ? -39.124 -11.176 64.628 1.00 54.38 106 ILE A CA 1
ATOM 856 C C . ILE A 1 106 ? -39.616 -10.179 65.694 1.00 54.38 106 ILE A C 1
ATOM 858 O O . ILE A 1 106 ? -39.657 -10.507 66.878 1.00 54.38 106 ILE A O 1
ATOM 862 N N . GLU A 1 107 ? -40.069 -8.991 65.292 1.00 52.75 107 GLU A N 1
ATOM 863 C CA . GLU A 1 107 ? -40.597 -7.963 66.193 1.00 52.75 107 GLU A CA 1
ATOM 864 C C . GLU A 1 107 ? -42.094 -8.207 66.487 1.00 52.75 107 GLU A C 1
ATOM 866 O O . GLU A 1 107 ? -42.971 -7.421 66.137 1.00 52.75 107 GLU A O 1
ATOM 871 N N . VAL A 1 108 ? -42.414 -9.347 67.115 1.00 55.91 108 VAL A N 1
ATOM 872 C CA . VAL A 1 108 ? -43.723 -9.536 67.764 1.00 55.91 108 VAL A CA 1
ATOM 873 C C . VAL A 1 108 ? -43.732 -8.650 69.014 1.00 55.91 108 VAL A C 1
ATOM 875 O O . VAL A 1 108 ? -42.843 -8.813 69.856 1.00 55.91 108 VAL A O 1
ATOM 878 N N . PRO A 1 109 ? -44.694 -7.722 69.184 1.00 52.94 109 PRO A N 1
ATOM 879 C CA . PRO A 1 109 ? -44.778 -6.925 70.397 1.00 52.94 109 PRO A CA 1
ATOM 880 C C . PRO A 1 109 ? -45.007 -7.874 71.572 1.00 52.94 109 PRO A C 1
ATOM 882 O O . PRO A 1 109 ? -45.996 -8.608 71.597 1.00 52.94 109 PRO A O 1
ATOM 885 N N . ALA A 1 110 ? -44.088 -7.877 72.537 1.00 58.88 110 ALA A N 1
ATOM 886 C CA . ALA A 1 110 ? -44.371 -8.423 73.852 1.00 58.88 110 ALA A CA 1
ATOM 887 C C . ALA A 1 110 ? -45.481 -7.556 74.453 1.00 58.88 110 ALA A C 1
ATOM 889 O O . ALA A 1 110 ? -45.236 -6.433 74.891 1.00 58.88 110 ALA A O 1
ATOM 890 N N . ASP A 1 111 ? -46.708 -8.060 74.372 1.00 55.41 111 ASP A N 1
ATOM 891 C CA . ASP A 1 111 ? -47.883 -7.466 74.990 1.00 55.41 111 ASP A CA 1
ATOM 892 C C . ASP A 1 111 ? -47.629 -7.361 76.505 1.00 55.41 111 ASP A C 1
ATOM 894 O O . ASP A 1 111 ? -47.386 -8.389 77.149 1.00 55.41 111 ASP A O 1
ATOM 898 N N . PRO A 1 112 ? -47.617 -6.158 77.108 1.00 58.34 112 PRO A N 1
ATOM 899 C CA . PRO A 1 112 ? -47.514 -6.024 78.549 1.00 58.34 112 PRO A CA 1
ATOM 900 C C . PRO A 1 112 ? -48.905 -6.263 79.150 1.00 58.34 112 PRO A C 1
ATOM 902 O O . PRO A 1 112 ? -49.590 -5.326 79.561 1.00 58.34 112 PRO A O 1
ATOM 905 N N . LEU A 1 113 ? -49.343 -7.524 79.185 1.00 54.88 113 LEU A N 1
ATOM 906 C CA . LEU A 1 113 ? -50.534 -7.909 79.936 1.00 54.88 113 LEU A CA 1
ATOM 907 C C . LEU A 1 113 ? -50.168 -8.252 81.383 1.00 54.88 113 LEU A C 1
ATOM 909 O O . LEU A 1 113 ? -49.589 -9.301 81.642 1.00 54.88 113 LEU A O 1
ATOM 913 N N . GLN A 1 114 ? -50.591 -7.325 82.250 1.00 46.09 114 GLN A N 1
ATOM 914 C CA . GLN A 1 114 ? -51.117 -7.478 83.619 1.00 46.09 114 GLN A CA 1
ATOM 915 C C . GLN A 1 114 ? -50.256 -8.157 84.690 1.00 46.09 114 GLN A C 1
ATOM 917 O O . GLN A 1 114 ? -49.991 -9.372 84.605 1.00 46.09 114 GLN A O 1
#

pLDDT: mean 87.62, std 13.75, range [46.09, 97.94]

Secondary structure (DSSP, 8-state):
-HHHHHHHHHHHHHHHHHHHHT--EEEEEETTTEEEEEEHHHHHHHHHHHHHHHHHHHHHHHHHHHHHHHHHHHHHHHHHHHHHHHHHHHHHHHHHHHHHHHHHTT--------

Mean predicted aligned error: 11.63 Å